Protein AF-A0A972F498-F1 (afdb_monomer_lite)

Sequence (94 aa):
MAKSKTQPTILKPVFDPEAALRFAAEGEPAGRPEPCGQEKNPPQKAGKSRAGYTEVTVLIRDELLPRARAEAARKGRTLDELIEKLITKHVGKH

Structure (mmCIF, N/CA/C/O backbone):
data_AF-A0A972F498-F1
#
_entry.id   AF-A0A972F498-F1
#
loop_
_atom_site.group_PDB
_atom_site.id
_atom_site.type_symbol
_atom_site.label_atom_id
_atom_site.label_alt_id
_atom_site.label_comp_id
_atom_site.label_asym_id
_atom_site.label_entity_id
_atom_site.label_seq_id
_atom_site.pdbx_PDB_ins_code
_atom_site.Cartn_x
_atom_site.Cartn_y
_atom_site.Cartn_z
_atom_site.occupancy
_atom_site.B_iso_or_equiv
_atom_site.auth_seq_id
_atom_site.auth_comp_id
_atom_site.auth_asym_id
_atom_site.auth_atom_id
_atom_site.pdbx_PDB_model_num
ATOM 1 N N . MET A 1 1 ? 2.094 -42.960 -46.327 1.00 49.59 1 MET A N 1
ATOM 2 C CA . MET A 1 1 ? 3.234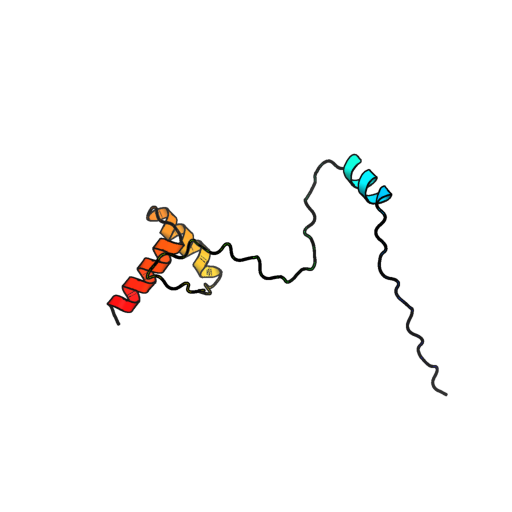 -43.200 -45.414 1.00 49.59 1 MET A CA 1
ATOM 3 C C . MET A 1 1 ? 3.525 -41.916 -44.648 1.00 49.59 1 MET A C 1
ATOM 5 O O . MET A 1 1 ? 3.846 -40.923 -45.287 1.00 49.59 1 MET A O 1
ATOM 9 N N . ALA A 1 2 ? 3.354 -41.892 -43.324 1.00 58.44 2 ALA A N 1
ATOM 10 C CA . ALA A 1 2 ? 3.627 -40.712 -42.498 1.00 58.44 2 ALA A CA 1
ATOM 11 C C . ALA A 1 2 ? 4.993 -40.875 -41.815 1.00 58.44 2 ALA A C 1
ATOM 13 O O . ALA A 1 2 ? 5.203 -41.839 -41.085 1.00 58.44 2 ALA A O 1
ATOM 14 N N . LYS A 1 3 ? 5.935 -39.964 -42.087 1.00 67.56 3 LYS A N 1
ATOM 15 C CA . LYS A 1 3 ? 7.253 -39.953 -41.436 1.00 67.56 3 LYS A CA 1
ATOM 16 C C . LYS A 1 3 ? 7.080 -39.435 -40.003 1.00 67.56 3 LYS A C 1
ATOM 18 O O . LYS A 1 3 ? 6.555 -38.336 -39.818 1.00 67.56 3 LYS A O 1
ATOM 23 N N . SER A 1 4 ? 7.484 -40.221 -39.006 1.00 64.38 4 SER A N 1
ATOM 24 C CA . SER A 1 4 ? 7.484 -39.810 -37.601 1.00 64.38 4 SER A CA 1
ATOM 25 C C . SER A 1 4 ? 8.439 -38.627 -37.408 1.00 64.38 4 SER A C 1
ATOM 27 O O . SER A 1 4 ? 9.598 -38.664 -37.816 1.00 64.38 4 SER A O 1
ATOM 29 N N . LYS A 1 5 ? 7.936 -37.536 -36.821 1.00 70.19 5 LYS A N 1
ATOM 30 C CA . LYS A 1 5 ? 8.742 -36.360 -36.479 1.00 70.19 5 LYS A CA 1
ATOM 31 C C . LYS A 1 5 ? 9.502 -36.655 -35.187 1.00 70.19 5 LYS A C 1
ATOM 33 O O . LYS A 1 5 ? 8.940 -36.521 -34.105 1.00 70.19 5 LYS A O 1
ATOM 38 N N . THR A 1 6 ? 10.758 -37.070 -35.297 1.00 72.50 6 THR A N 1
ATOM 39 C CA . THR A 1 6 ? 11.651 -37.187 -34.138 1.00 72.50 6 THR A CA 1
ATOM 40 C C . THR A 1 6 ? 11.991 -35.781 -33.650 1.00 72.50 6 THR A C 1
ATOM 42 O O . THR A 1 6 ? 12.599 -35.003 -34.385 1.00 72.50 6 THR A O 1
ATOM 45 N N . GLN A 1 7 ? 11.554 -35.421 -32.443 1.00 71.81 7 GLN A N 1
ATOM 46 C CA . GLN A 1 7 ? 11.929 -34.142 -31.840 1.00 71.81 7 GLN A CA 1
ATOM 47 C C . GLN A 1 7 ? 13.406 -34.176 -31.412 1.00 71.81 7 GLN A C 1
ATOM 49 O O . GLN A 1 7 ? 13.847 -35.193 -30.873 1.00 71.81 7 GLN A O 1
ATOM 54 N N . PRO A 1 8 ? 14.180 -33.101 -31.642 1.00 72.00 8 PRO A N 1
ATOM 55 C CA . PRO A 1 8 ? 15.566 -33.039 -31.202 1.00 72.00 8 PRO A CA 1
ATOM 56 C C . PRO A 1 8 ? 15.639 -32.927 -29.676 1.00 72.00 8 PRO A C 1
ATOM 58 O O . PRO A 1 8 ? 14.945 -32.115 -29.062 1.00 72.00 8 PRO A O 1
ATOM 61 N N . THR A 1 9 ? 16.501 -33.735 -29.062 1.00 71.88 9 THR A N 1
ATOM 62 C CA . THR A 1 9 ? 16.749 -33.706 -27.619 1.00 71.88 9 THR A CA 1
ATOM 63 C C . THR A 1 9 ? 17.545 -32.452 -27.270 1.00 71.88 9 THR A C 1
ATOM 65 O O . THR A 1 9 ? 18.762 -32.408 -27.437 1.00 71.88 9 THR A O 1
ATOM 68 N N . ILE A 1 10 ? 16.860 -31.410 -26.800 1.00 73.00 10 ILE A N 1
ATOM 69 C CA . ILE A 1 10 ? 17.510 -30.200 -26.290 1.00 73.00 10 ILE A CA 1
ATOM 70 C C . ILE A 1 10 ? 18.116 -30.545 -24.926 1.00 73.00 10 ILE A C 1
ATOM 72 O O . ILE A 1 10 ? 17.397 -30.784 -23.954 1.00 73.00 10 ILE A O 1
ATOM 76 N N . LEU A 1 11 ? 19.446 -30.613 -24.861 1.00 73.25 11 LEU A N 1
ATOM 77 C CA . LEU A 1 11 ? 20.165 -30.795 -23.605 1.00 73.25 11 LEU A CA 1
ATOM 78 C C . LEU A 1 11 ? 20.078 -29.515 -22.770 1.00 73.25 11 LEU A C 1
ATOM 80 O O . LEU A 1 11 ? 20.119 -28.403 -23.294 1.00 73.25 11 LEU A O 1
ATOM 84 N N . LYS A 1 12 ? 19.941 -29.686 -21.453 1.00 76.88 12 LYS A N 1
ATOM 85 C CA . LYS A 1 12 ? 19.896 -28.566 -20.511 1.00 76.88 12 LYS A CA 1
ATOM 86 C C . LYS A 1 12 ? 21.231 -27.811 -20.557 1.00 76.88 12 LYS A C 1
ATOM 88 O O . LYS A 1 12 ? 22.270 -28.468 -20.642 1.00 76.88 12 LYS A O 1
ATOM 93 N N . PRO A 1 13 ? 21.224 -26.471 -20.468 1.00 73.38 13 PRO A N 1
ATOM 94 C CA . PRO A 1 13 ? 22.459 -25.708 -20.379 1.00 73.38 13 PRO A CA 1
ATOM 95 C C . PRO A 1 13 ? 23.234 -26.151 -19.135 1.00 73.38 13 PRO A C 1
ATOM 97 O O . PRO A 1 13 ? 22.705 -26.141 -18.022 1.00 73.38 13 PRO A O 1
ATOM 100 N N . VAL A 1 14 ? 24.472 -26.591 -19.346 1.00 78.62 14 VAL A N 1
ATOM 101 C CA . VAL A 1 14 ? 25.400 -26.959 -18.276 1.00 78.62 14 VAL A CA 1
ATOM 102 C C . VAL A 1 14 ? 26.194 -25.710 -17.924 1.00 78.62 14 VAL A C 1
ATOM 104 O O . VAL A 1 14 ? 26.767 -25.068 -18.800 1.00 78.62 14 VAL A O 1
ATOM 107 N N . PHE A 1 15 ? 26.177 -25.337 -16.648 1.00 76.38 15 PHE A N 1
ATOM 108 C CA . PHE A 1 15 ? 26.913 -24.180 -16.157 1.00 76.38 15 PHE A CA 1
ATOM 109 C C . PHE A 1 15 ? 28.402 -24.517 -16.029 1.00 76.38 15 PHE A C 1
ATOM 111 O O . PHE A 1 15 ? 28.752 -25.475 -15.341 1.00 76.38 15 PHE A O 1
ATOM 118 N N . ASP A 1 16 ? 29.256 -23.724 -16.678 1.00 79.56 16 ASP A N 1
ATOM 119 C CA . ASP A 1 16 ? 30.713 -23.835 -16.589 1.00 79.56 16 ASP A CA 1
ATOM 120 C C . ASP A 1 16 ? 31.260 -22.835 -15.545 1.00 79.56 16 ASP A C 1
ATOM 122 O O . ASP A 1 16 ? 31.211 -21.617 -15.768 1.00 79.56 16 ASP A O 1
ATOM 126 N N . PRO A 1 17 ? 31.772 -23.318 -14.398 1.00 73.06 17 PRO A N 1
ATOM 127 C CA . PRO A 1 17 ? 32.267 -22.463 -13.325 1.00 73.06 17 PRO A CA 1
ATOM 128 C C . PRO A 1 17 ? 33.549 -21.704 -13.693 1.00 73.06 17 PRO A C 1
ATOM 130 O O . PRO A 1 17 ? 33.765 -20.612 -13.166 1.00 73.06 17 PRO A O 1
ATOM 133 N N . GLU A 1 18 ? 34.388 -22.222 -14.596 1.00 75.19 18 GLU A N 1
ATOM 134 C CA . GLU A 1 18 ? 35.610 -21.515 -15.001 1.00 75.19 18 GLU A CA 1
ATOM 135 C C . GLU A 1 18 ? 35.287 -20.315 -15.890 1.00 75.19 18 GLU A C 1
ATOM 137 O O . GLU A 1 18 ? 35.873 -19.241 -15.729 1.00 75.19 18 GLU A O 1
ATOM 142 N N . ALA A 1 19 ? 34.316 -20.471 -16.793 1.00 70.50 19 ALA A N 1
ATOM 143 C CA . ALA A 1 19 ? 33.834 -19.375 -17.626 1.00 70.50 19 ALA A CA 1
ATOM 144 C C . ALA A 1 19 ? 33.245 -18.243 -16.767 1.00 70.50 19 ALA A C 1
ATOM 146 O O . ALA A 1 19 ? 33.549 -17.072 -16.996 1.00 70.50 19 ALA A O 1
ATOM 147 N N . ALA A 1 20 ? 32.471 -18.578 -15.730 1.00 73.31 20 ALA A N 1
ATOM 148 C CA . ALA A 1 20 ? 31.879 -17.595 -14.821 1.00 73.31 20 ALA A CA 1
ATOM 149 C C . ALA A 1 20 ? 32.923 -16.742 -14.078 1.00 73.31 20 ALA A C 1
ATOM 151 O O . ALA A 1 20 ? 32.715 -15.544 -13.887 1.00 73.31 20 ALA A O 1
ATOM 152 N N . LEU A 1 21 ? 34.060 -17.333 -13.697 1.00 73.94 21 LEU A N 1
ATOM 153 C CA . LEU A 1 21 ? 35.143 -16.606 -13.028 1.00 73.94 21 LEU A CA 1
ATOM 154 C C . LEU A 1 21 ? 35.862 -15.635 -13.974 1.00 73.94 21 LEU A C 1
ATOM 156 O O . LEU A 1 21 ? 36.223 -14.538 -13.553 1.00 73.94 21 LEU A O 1
ATOM 160 N N . ARG A 1 22 ? 36.020 -15.993 -15.256 1.00 71.00 22 ARG A N 1
ATOM 161 C CA . ARG A 1 22 ? 36.615 -15.101 -16.270 1.00 71.00 22 ARG A CA 1
ATOM 162 C C . ARG A 1 22 ? 35.709 -13.903 -16.566 1.00 71.00 22 ARG A C 1
ATOM 164 O O . ARG A 1 22 ? 36.183 -12.772 -16.566 1.00 71.00 22 ARG A O 1
ATOM 171 N N . PHE A 1 23 ? 34.398 -14.133 -16.692 1.00 66.00 23 PHE A N 1
ATOM 172 C CA . PHE A 1 23 ? 33.412 -13.055 -16.856 1.00 66.00 23 PHE A CA 1
ATOM 173 C C . PHE A 1 23 ? 33.356 -12.097 -15.656 1.00 66.00 23 PHE A C 1
ATOM 175 O O . PHE A 1 23 ? 33.118 -10.907 -15.840 1.00 66.00 23 PHE A O 1
ATOM 182 N N . ALA A 1 24 ? 33.595 -12.589 -14.437 1.00 66.69 24 ALA A N 1
ATOM 183 C CA . ALA A 1 24 ? 33.654 -11.749 -13.241 1.00 66.69 24 ALA A CA 1
ATOM 184 C C . ALA A 1 24 ? 34.944 -10.913 -13.141 1.00 66.69 24 ALA A C 1
ATOM 186 O O . ALA A 1 24 ? 34.943 -9.884 -12.471 1.00 66.69 24 ALA A O 1
ATOM 187 N N . ALA A 1 25 ? 36.035 -11.349 -13.780 1.00 67.81 25 ALA A N 1
ATOM 188 C CA . ALA A 1 25 ? 37.334 -10.681 -13.714 1.00 67.81 25 ALA A CA 1
ATOM 189 C C . ALA A 1 25 ? 37.517 -9.578 -14.775 1.00 67.81 25 ALA A C 1
ATOM 191 O O . ALA A 1 25 ? 38.245 -8.621 -14.523 1.00 67.81 25 ALA A O 1
ATOM 192 N N . GLU A 1 26 ? 36.870 -9.688 -15.942 1.00 61.44 26 GLU A N 1
ATOM 193 C CA . GLU A 1 26 ? 37.052 -8.751 -17.069 1.00 61.44 26 GLU A CA 1
ATOM 194 C C . GLU A 1 26 ? 36.011 -7.611 -17.135 1.00 61.44 26 GLU A C 1
ATOM 196 O O . GLU A 1 26 ? 36.172 -6.678 -17.920 1.00 61.44 26 GLU A O 1
ATOM 201 N N . GLY A 1 27 ? 34.948 -7.646 -16.323 1.00 52.38 27 GLY A N 1
ATOM 202 C CA . GLY A 1 27 ? 33.862 -6.663 -16.378 1.00 52.38 27 GLY A CA 1
ATOM 203 C C . GLY A 1 27 ? 33.913 -5.610 -15.268 1.00 52.38 27 GLY A C 1
ATOM 204 O O . GLY A 1 27 ? 33.660 -5.922 -14.106 1.00 52.38 27 GLY A O 1
ATOM 205 N N . GLU A 1 28 ? 34.108 -4.334 -15.621 1.00 58.12 28 GLU A N 1
ATOM 206 C CA . GLU A 1 28 ? 33.496 -3.248 -14.837 1.00 58.12 28 GLU A CA 1
ATOM 207 C C . GLU A 1 28 ? 31.976 -3.499 -14.720 1.00 58.12 28 GLU A C 1
ATOM 209 O O . GLU A 1 28 ? 31.375 -4.029 -15.661 1.00 58.12 28 GLU A O 1
ATOM 214 N N . PRO A 1 29 ? 31.307 -3.134 -13.606 1.00 51.84 29 PRO A N 1
ATOM 215 C CA . PRO A 1 29 ? 29.912 -3.488 -13.374 1.00 51.84 29 PRO A CA 1
ATOM 216 C C . PRO A 1 29 ? 28.969 -2.590 -14.189 1.00 51.84 29 PRO A C 1
ATOM 218 O O . PRO A 1 29 ? 28.258 -1.743 -13.648 1.00 51.84 29 PRO A O 1
ATOM 221 N N . ALA A 1 30 ? 28.918 -2.791 -15.503 1.00 54.09 30 ALA A N 1
ATOM 222 C CA . ALA A 1 30 ? 27.865 -2.262 -16.353 1.00 54.09 30 ALA A CA 1
ATOM 223 C C . ALA A 1 30 ? 26.647 -3.192 -16.278 1.00 54.09 30 ALA A C 1
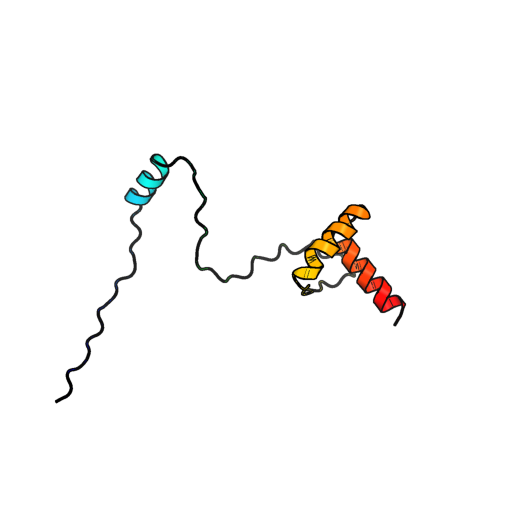ATOM 225 O O . ALA A 1 30 ? 26.493 -4.121 -17.063 1.00 54.09 30 ALA A O 1
ATOM 226 N N . GLY A 1 31 ? 25.765 -2.918 -15.317 1.00 53.25 31 GLY A N 1
ATOM 227 C CA . GLY A 1 31 ? 24.424 -3.494 -15.286 1.00 53.25 31 GLY A CA 1
ATOM 228 C C . GLY A 1 31 ? 24.371 -4.885 -14.662 1.00 53.25 31 GLY A C 1
ATOM 229 O O . GLY A 1 31 ? 24.754 -5.895 -15.237 1.00 53.25 31 GLY A O 1
ATOM 230 N N . ARG A 1 32 ? 23.811 -4.934 -13.460 1.00 51.09 32 ARG A N 1
ATOM 231 C CA . ARG A 1 32 ? 23.379 -6.163 -12.798 1.00 51.09 32 ARG A CA 1
ATOM 232 C C . ARG A 1 32 ? 22.354 -6.876 -13.705 1.00 51.09 32 ARG A C 1
ATOM 234 O O . ARG A 1 32 ? 21.293 -6.291 -13.924 1.00 51.09 32 ARG A O 1
ATOM 241 N N . PRO A 1 33 ? 22.605 -8.091 -14.230 1.00 48.56 33 PRO A N 1
ATOM 242 C CA . PRO A 1 33 ? 21.561 -8.830 -14.921 1.00 48.56 33 PRO A CA 1
ATOM 243 C C . PRO A 1 33 ? 20.553 -9.321 -13.878 1.00 48.56 33 PRO A C 1
ATOM 245 O O . PRO A 1 33 ? 20.921 -9.909 -12.857 1.00 48.56 33 PRO A O 1
ATOM 248 N N . GLU A 1 34 ? 19.276 -9.033 -14.108 1.00 53.38 34 GLU A N 1
ATOM 249 C CA . GLU A 1 34 ? 18.197 -9.597 -13.307 1.00 53.38 34 GLU A CA 1
ATOM 250 C C . GLU A 1 34 ? 18.168 -11.127 -13.457 1.00 53.38 34 GLU A C 1
ATOM 252 O O . GLU A 1 34 ? 18.296 -11.637 -14.575 1.00 53.38 34 GLU A O 1
ATOM 257 N N . PRO A 1 35 ? 17.963 -11.891 -12.370 1.00 49.47 35 PRO A N 1
ATOM 258 C CA . PRO A 1 35 ? 17.663 -13.304 -12.492 1.00 49.47 35 PRO A CA 1
ATOM 259 C C . PRO A 1 35 ? 16.245 -13.452 -13.053 1.00 49.47 35 PRO A C 1
ATOM 261 O O . PRO A 1 35 ? 15.248 -13.326 -12.342 1.00 49.47 35 PRO A O 1
ATOM 264 N N . CYS A 1 36 ? 16.162 -13.735 -14.351 1.00 52.25 36 CYS A N 1
ATOM 265 C CA . CYS A 1 36 ? 14.945 -14.207 -14.989 1.00 52.25 36 CYS A CA 1
ATOM 266 C C . CYS A 1 36 ? 14.578 -15.580 -14.397 1.00 52.25 36 CYS A C 1
ATOM 268 O O . CYS A 1 36 ? 15.335 -16.542 -14.526 1.00 52.25 36 CYS A O 1
ATOM 270 N N . GLY A 1 37 ? 13.415 -15.659 -13.746 1.00 54.16 37 GLY A N 1
ATOM 271 C CA . GLY A 1 37 ? 12.750 -16.926 -13.444 1.00 54.16 37 GLY A CA 1
ATOM 272 C C . GLY A 1 37 ? 12.879 -17.446 -12.012 1.00 54.16 37 GLY A C 1
ATOM 273 O O . GLY A 1 37 ? 13.352 -18.558 -11.807 1.00 54.16 37 GLY A O 1
ATOM 274 N N . GLN A 1 38 ? 12.350 -16.716 -11.030 1.00 46.06 38 GLN A N 1
ATOM 275 C CA . GLN A 1 38 ? 11.602 -17.343 -9.933 1.00 46.06 38 GLN A CA 1
ATOM 276 C C . GLN A 1 38 ? 10.384 -16.474 -9.608 1.00 46.06 38 GLN A C 1
ATOM 278 O O . GLN A 1 38 ? 10.493 -15.489 -8.883 1.00 46.06 38 GLN A O 1
ATOM 283 N N . GLU A 1 39 ? 9.206 -16.876 -10.094 1.00 53.84 39 GLU A N 1
ATOM 284 C CA . GLU A 1 39 ? 7.951 -16.610 -9.385 1.00 53.84 39 GLU A CA 1
ATOM 285 C C . GLU A 1 39 ? 8.024 -17.330 -8.035 1.00 53.84 39 GLU A C 1
ATOM 287 O O . GLU A 1 39 ? 7.555 -18.449 -7.836 1.00 53.84 39 GLU A O 1
ATOM 292 N N . LYS A 1 40 ? 8.686 -16.693 -7.084 1.00 48.62 40 LYS A N 1
ATOM 293 C CA . LYS A 1 40 ? 8.397 -16.871 -5.676 1.00 48.62 40 LYS A CA 1
ATOM 294 C C . LYS A 1 40 ? 7.997 -15.491 -5.223 1.00 48.62 40 LYS A C 1
ATOM 296 O O . LYS A 1 40 ? 8.809 -14.570 -5.297 1.00 48.62 40 LYS A O 1
ATOM 301 N N . ASN A 1 41 ? 6.735 -15.357 -4.814 1.00 52.22 41 ASN A N 1
ATOM 302 C CA . ASN A 1 41 ? 6.285 -14.218 -4.026 1.00 52.22 41 ASN A CA 1
ATOM 303 C C . ASN A 1 41 ? 7.430 -13.817 -3.086 1.00 52.22 41 ASN A C 1
ATOM 305 O O . ASN A 1 41 ? 7.948 -14.700 -2.388 1.00 52.22 41 ASN A O 1
ATOM 309 N N . PRO A 1 42 ? 7.887 -12.552 -3.112 1.00 56.06 42 PRO A N 1
ATOM 310 C CA . PRO A 1 42 ? 8.966 -12.137 -2.235 1.00 56.06 42 PRO A CA 1
ATOM 311 C C . PRO A 1 42 ? 8.561 -12.512 -0.807 1.00 56.06 42 PRO A C 1
ATOM 313 O O . PRO A 1 42 ? 7.380 -12.367 -0.475 1.00 56.06 42 PRO A O 1
ATOM 316 N N . PRO A 1 43 ? 9.481 -13.027 0.031 1.00 44.81 43 PRO A N 1
ATOM 317 C CA . PRO A 1 43 ? 9.165 -13.265 1.425 1.00 44.81 43 PRO A CA 1
ATOM 318 C C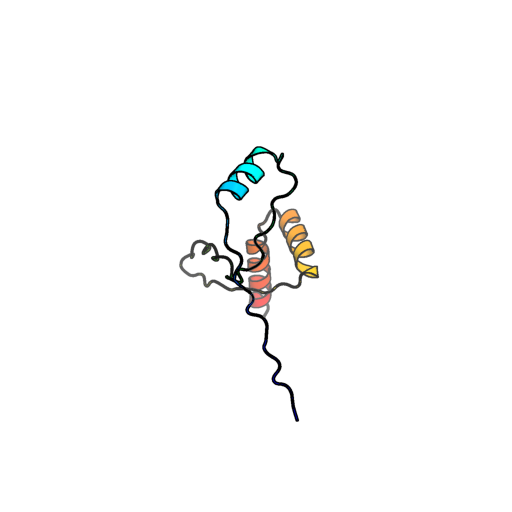 . PRO A 1 43 ? 8.710 -11.920 1.973 1.00 44.81 43 PRO A C 1
ATOM 320 O O . PRO A 1 43 ? 9.505 -10.980 2.070 1.00 44.81 43 PRO A O 1
ATOM 323 N N . GLN A 1 44 ? 7.405 -11.802 2.231 1.00 52.16 44 GLN A N 1
ATOM 324 C CA . GLN A 1 44 ? 6.860 -10.663 2.933 1.00 52.16 44 GLN A CA 1
ATOM 325 C C . GLN A 1 44 ? 7.659 -10.617 4.225 1.00 52.16 44 GLN A C 1
ATOM 327 O O . GLN A 1 44 ? 7.591 -11.523 5.055 1.00 52.16 44 GLN A O 1
ATOM 332 N N . LYS A 1 45 ? 8.509 -9.596 4.340 1.00 49.12 45 LYS A N 1
ATOM 333 C CA . LYS A 1 45 ? 9.044 -9.155 5.617 1.00 49.12 45 LYS A CA 1
ATOM 334 C C . LYS A 1 45 ? 7.798 -8.967 6.468 1.00 49.12 45 LYS A C 1
ATOM 336 O O . LYS A 1 45 ? 7.097 -7.982 6.262 1.00 49.12 45 LYS A O 1
ATOM 341 N N . ALA A 1 46 ? 7.485 -9.950 7.311 1.00 52.84 46 ALA A N 1
ATOM 342 C CA . ALA A 1 46 ? 6.381 -9.862 8.242 1.00 52.84 46 ALA A CA 1
ATOM 343 C C . ALA A 1 46 ? 6.615 -8.563 9.009 1.00 52.84 46 ALA A C 1
ATOM 345 O O . ALA A 1 46 ? 7.602 -8.423 9.745 1.00 52.84 46 ALA A O 1
ATOM 346 N N . GLY A 1 47 ? 5.794 -7.554 8.710 1.00 54.84 47 GLY A N 1
ATOM 347 C CA . GLY A 1 47 ? 5.755 -6.347 9.508 1.00 54.84 47 GLY A CA 1
ATOM 348 C C . GLY A 1 47 ? 5.528 -6.813 10.936 1.00 54.84 47 GLY A C 1
ATOM 349 O O . GLY A 1 47 ? 4.782 -7.756 11.158 1.00 54.84 47 GLY A O 1
ATOM 350 N N . LYS A 1 48 ? 6.248 -6.246 11.905 1.00 56.38 48 LYS A N 1
ATOM 351 C CA . LYS A 1 48 ? 6.121 -6.645 13.312 1.00 56.38 48 LYS A CA 1
ATOM 352 C C . LYS A 1 48 ? 4.635 -6.737 13.669 1.00 56.38 48 LYS A C 1
ATOM 354 O O . LYS A 1 48 ? 3.982 -5.694 13.727 1.00 56.38 48 LYS A O 1
ATOM 359 N N . SER A 1 49 ? 4.125 -7.949 13.898 1.00 62.66 49 SER A N 1
ATOM 360 C CA . SER A 1 49 ? 2.727 -8.159 14.261 1.00 62.66 49 SER A CA 1
ATOM 361 C C . SER A 1 49 ? 2.469 -7.389 15.552 1.00 62.66 49 SER A C 1
ATOM 363 O O . SER A 1 49 ? 3.022 -7.718 16.607 1.00 62.66 49 SER A O 1
ATOM 365 N N . ARG A 1 50 ? 1.700 -6.304 15.472 1.00 73.00 50 ARG A N 1
ATOM 366 C CA . ARG A 1 50 ? 1.323 -5.524 16.651 1.00 73.00 50 ARG A CA 1
ATOM 367 C C . ARG A 1 50 ? 0.157 -6.243 17.326 1.00 73.00 50 ARG A C 1
ATOM 369 O O . ARG A 1 50 ? -0.818 -6.584 16.663 1.00 73.00 50 ARG A O 1
ATOM 376 N N . ALA A 1 51 ? 0.251 -6.486 18.633 1.00 81.25 51 ALA A N 1
ATOM 377 C CA . ALA A 1 51 ? -0.837 -7.108 19.385 1.00 81.25 51 ALA A CA 1
ATOM 378 C C . ALA A 1 51 ? -2.123 -6.272 19.234 1.00 81.25 51 ALA A C 1
ATOM 380 O O . ALA A 1 51 ? -2.086 -5.055 19.400 1.00 81.25 51 ALA A O 1
ATOM 381 N N . GLY A 1 52 ? -3.235 -6.922 18.880 1.00 86.06 52 GLY A N 1
ATOM 382 C CA . GLY A 1 52 ? -4.521 -6.262 18.616 1.00 86.06 52 GLY A CA 1
ATOM 383 C C . GLY A 1 52 ? -4.710 -5.723 17.192 1.00 86.06 52 GLY A C 1
ATOM 384 O O . GLY A 1 52 ? -5.754 -5.143 16.912 1.00 86.06 52 GLY A O 1
ATOM 385 N N . TYR A 1 53 ? -3.750 -5.930 16.286 1.00 83.69 53 TYR A N 1
ATOM 386 C CA . TYR A 1 53 ? -3.862 -5.548 14.876 1.00 83.69 53 TYR A CA 1
ATOM 387 C C . TYR A 1 53 ? -3.943 -6.787 13.980 1.00 83.69 53 TYR A C 1
ATOM 389 O O . TYR A 1 53 ? -3.321 -7.810 14.260 1.00 83.69 53 TYR A O 1
ATOM 397 N N . THR A 1 54 ? -4.707 -6.682 12.891 1.00 87.12 54 THR A N 1
ATOM 398 C CA . THR A 1 54 ? -4.784 -7.708 11.839 1.00 87.12 54 THR A CA 1
ATOM 399 C C . THR A 1 54 ? -4.043 -7.213 10.605 1.00 87.12 54 THR A C 1
ATOM 401 O O . THR A 1 54 ? -4.228 -6.069 10.190 1.00 87.12 54 THR A O 1
ATOM 404 N N . GLU A 1 55 ? -3.208 -8.065 10.017 1.00 87.69 55 GLU A N 1
ATOM 405 C CA . GLU A 1 55 ? -2.538 -7.756 8.756 1.00 87.69 55 GLU A CA 1
ATOM 406 C C . GLU A 1 55 ? -3.531 -7.845 7.595 1.00 87.69 55 GLU A C 1
ATOM 408 O O . GLU A 1 55 ? -4.227 -8.845 7.421 1.00 87.69 55 GLU A O 1
ATOM 413 N N . VAL A 1 56 ? -3.594 -6.785 6.789 1.00 87.88 56 VAL A N 1
ATOM 414 C CA . VAL A 1 56 ? -4.463 -6.706 5.613 1.00 87.88 56 VAL A CA 1
ATOM 415 C C . VAL A 1 56 ? -3.603 -6.391 4.400 1.00 87.88 56 VAL A C 1
ATOM 417 O O . VAL A 1 56 ? -2.908 -5.378 4.365 1.00 87.88 56 VAL A O 1
ATOM 420 N N . THR A 1 57 ? -3.665 -7.251 3.384 1.00 91.75 57 THR A N 1
ATOM 421 C CA . THR A 1 57 ? -3.058 -6.963 2.081 1.00 91.75 57 THR A CA 1
ATOM 422 C C . THR A 1 57 ? -4.049 -6.170 1.237 1.00 91.75 57 THR A C 1
ATOM 424 O O . THR A 1 57 ? -5.162 -6.631 0.987 1.00 91.75 57 THR A O 1
ATOM 427 N N . VAL A 1 58 ? -3.647 -4.980 0.787 1.00 89.69 58 VAL A N 1
ATOM 428 C CA . VAL A 1 58 ? -4.477 -4.094 -0.041 1.00 89.69 58 VAL A CA 1
ATOM 429 C C . VAL A 1 58 ? -3.827 -3.926 -1.406 1.00 89.69 58 VAL A C 1
ATOM 431 O O . VAL A 1 58 ? -2.665 -3.539 -1.506 1.00 89.69 58 VAL A O 1
ATOM 434 N N . LEU A 1 59 ? -4.591 -4.184 -2.466 1.00 93.69 59 LEU A N 1
ATOM 435 C CA . LEU A 1 59 ? -4.169 -3.894 -3.832 1.00 93.69 59 LEU A CA 1
ATOM 436 C C . LEU A 1 59 ? -4.538 -2.449 -4.175 1.00 93.69 59 LEU A C 1
ATOM 438 O O . LEU A 1 59 ? -5.702 -2.055 -4.089 1.00 93.69 59 LEU A O 1
ATOM 442 N N . ILE A 1 60 ? -3.541 -1.657 -4.561 1.00 92.06 60 ILE A N 1
ATOM 443 C CA . ILE A 1 60 ? -3.707 -0.255 -4.954 1.00 92.06 60 ILE A CA 1
ATOM 444 C C . ILE A 1 60 ? -3.428 -0.161 -6.449 1.00 92.06 60 ILE A C 1
ATOM 446 O O . ILE A 1 60 ? -2.458 -0.734 -6.932 1.00 92.06 60 ILE A O 1
ATOM 450 N N . ARG A 1 61 ? -4.262 0.582 -7.181 1.00 95.56 61 ARG A N 1
ATOM 451 C CA . ARG A 1 61 ? -4.009 0.865 -8.599 1.00 95.56 61 ARG A CA 1
ATOM 452 C C . ARG A 1 61 ? -2.709 1.651 -8.763 1.00 95.56 61 ARG A C 1
ATOM 454 O O . ARG A 1 61 ? -2.484 2.621 -8.033 1.00 95.56 61 ARG A O 1
ATOM 461 N N . ASP A 1 62 ? -1.924 1.304 -9.775 1.00 94.56 62 ASP A N 1
ATOM 462 C CA . ASP A 1 62 ? -0.610 1.911 -10.024 1.00 94.56 62 ASP A CA 1
ATOM 463 C C . ASP A 1 62 ? -0.675 3.432 -10.200 1.00 94.56 62 ASP A C 1
ATOM 465 O O . ASP A 1 62 ? 0.190 4.156 -9.715 1.00 94.56 62 ASP A O 1
ATOM 469 N N . GLU A 1 63 ? -1.750 3.940 -10.804 1.00 95.62 63 GLU A N 1
ATOM 470 C CA . GLU A 1 63 ? -1.999 5.376 -10.991 1.00 95.62 63 GLU A CA 1
ATOM 471 C C . GLU A 1 63 ? -2.206 6.149 -9.672 1.00 95.62 63 GLU A C 1
ATOM 473 O O . GLU A 1 63 ? -1.944 7.354 -9.590 1.00 95.62 63 GLU A O 1
ATOM 478 N N . LEU A 1 64 ? -2.671 5.467 -8.621 1.00 94.88 64 LEU A N 1
ATOM 479 C CA . LEU A 1 64 ? -2.979 6.066 -7.321 1.00 94.88 64 LEU A CA 1
ATOM 480 C C . LEU A 1 64 ? -1.789 6.010 -6.365 1.00 94.88 64 LEU A C 1
ATOM 482 O O . LEU A 1 64 ? -1.655 6.884 -5.506 1.00 94.88 64 LEU A O 1
ATOM 486 N N . LEU A 1 65 ? -0.905 5.026 -6.527 1.00 94.31 65 LEU A N 1
ATOM 487 C CA . LEU A 1 65 ? 0.280 4.858 -5.693 1.00 94.31 65 LEU A CA 1
ATOM 488 C C . LEU A 1 65 ? 1.188 6.108 -5.631 1.00 94.31 65 LEU A C 1
ATOM 490 O O . LEU A 1 65 ? 1.533 6.516 -4.517 1.00 94.31 65 LEU A O 1
ATOM 494 N N . PRO A 1 66 ? 1.557 6.778 -6.746 1.00 95.81 66 PRO A N 1
ATOM 495 C CA . PRO A 1 66 ? 2.385 7.981 -6.681 1.00 95.81 66 PRO A CA 1
ATOM 496 C C . PRO A 1 66 ? 1.661 9.138 -5.984 1.00 95.81 66 PRO A C 1
ATOM 498 O O . PRO A 1 66 ? 2.279 9.878 -5.218 1.00 95.81 66 PRO A O 1
ATOM 501 N N . ARG A 1 67 ? 0.340 9.261 -6.175 1.00 95.88 67 ARG A N 1
ATOM 502 C CA . ARG A 1 67 ? -0.479 10.289 -5.512 1.00 95.88 67 ARG A CA 1
ATOM 503 C C . ARG A 1 67 ? -0.540 10.063 -4.003 1.00 95.88 67 ARG A C 1
ATOM 505 O O . ARG A 1 67 ? -0.373 11.008 -3.236 1.00 95.88 67 ARG A O 1
ATOM 512 N N . ALA A 1 68 ? -0.719 8.814 -3.575 1.00 94.56 68 ALA A N 1
ATOM 513 C CA . ALA A 1 68 ? -0.718 8.446 -2.163 1.00 94.56 68 ALA A CA 1
ATOM 514 C C . ALA A 1 68 ? 0.647 8.711 -1.509 1.00 94.56 68 ALA A C 1
ATOM 516 O O . ALA A 1 68 ? 0.704 9.265 -0.413 1.00 94.56 68 ALA A O 1
ATOM 517 N N . ARG A 1 69 ? 1.752 8.394 -2.199 1.00 95.88 69 ARG A N 1
ATOM 518 C CA . ARG A 1 69 ? 3.114 8.685 -1.717 1.00 95.88 69 ARG A CA 1
ATOM 519 C C . ARG A 1 69 ? 3.375 10.184 -1.579 1.00 95.88 69 ARG A C 1
ATOM 521 O O . ARG A 1 69 ? 3.894 10.608 -0.550 1.00 95.88 69 ARG A O 1
ATOM 528 N N . ALA A 1 70 ? 2.984 10.982 -2.572 1.00 96.75 70 ALA A N 1
ATOM 529 C CA . ALA A 1 70 ? 3.119 12.436 -2.512 1.00 96.75 70 ALA A CA 1
ATOM 530 C C . ALA A 1 70 ? 2.322 13.031 -1.338 1.00 96.75 70 ALA A C 1
ATOM 532 O O . ALA A 1 70 ? 2.829 13.869 -0.593 1.00 96.75 70 ALA A O 1
ATOM 533 N N . GLU A 1 71 ? 1.096 12.553 -1.125 1.00 96.62 71 GLU A N 1
ATOM 534 C CA . GLU A 1 71 ? 0.245 12.999 -0.022 1.00 96.62 71 GLU A CA 1
ATOM 535 C C . GLU A 1 71 ? 0.781 12.567 1.354 1.00 96.62 71 GLU A C 1
ATOM 537 O O . GLU A 1 71 ? 0.695 13.333 2.318 1.00 96.62 71 GLU A O 1
ATOM 542 N N . ALA A 1 72 ? 1.362 11.367 1.453 1.00 96.56 72 ALA A N 1
ATOM 543 C CA . ALA A 1 72 ? 2.017 10.883 2.666 1.00 96.56 72 ALA A CA 1
ATOM 544 C C . ALA A 1 72 ? 3.237 11.750 3.014 1.00 96.56 72 ALA A C 1
ATOM 546 O O . ALA A 1 72 ? 3.338 12.242 4.141 1.00 96.56 72 ALA A O 1
ATOM 547 N N . ALA A 1 73 ? 4.089 12.036 2.022 1.00 96.00 73 ALA A N 1
ATOM 548 C CA . ALA A 1 73 ? 5.254 12.906 2.173 1.00 96.00 73 ALA A CA 1
ATOM 549 C C . ALA A 1 73 ? 4.855 14.326 2.601 1.00 96.00 73 ALA A C 1
ATOM 551 O O . ALA A 1 73 ? 5.406 14.859 3.563 1.00 96.00 73 ALA A O 1
ATOM 552 N N . ARG A 1 74 ? 3.828 14.908 1.965 1.00 96.94 74 ARG A N 1
ATOM 553 C CA . ARG A 1 74 ? 3.290 16.234 2.319 1.00 96.94 74 ARG A CA 1
ATOM 554 C C . ARG A 1 74 ? 2.815 16.310 3.772 1.00 96.94 74 ARG A C 1
ATOM 556 O O . ARG A 1 74 ? 2.885 17.365 4.395 1.00 96.94 74 ARG A O 1
ATOM 563 N N . LYS A 1 75 ? 2.304 15.200 4.305 1.00 95.38 75 LYS A N 1
ATOM 564 C CA . LYS A 1 75 ? 1.797 15.086 5.680 1.00 95.38 75 LYS A CA 1
ATOM 565 C C . LYS A 1 75 ? 2.842 14.590 6.682 1.00 95.38 75 LYS A C 1
ATOM 567 O O . LYS A 1 75 ? 2.483 14.427 7.848 1.00 95.38 75 LYS A O 1
ATOM 572 N N . GLY A 1 76 ? 4.081 14.339 6.251 1.00 94.94 76 GLY A N 1
ATOM 573 C CA . GLY A 1 76 ? 5.148 13.807 7.101 1.00 94.94 76 GLY A CA 1
ATOM 574 C C . GLY A 1 76 ? 4.829 12.426 7.678 1.00 94.94 76 GLY A C 1
ATOM 575 O O . GLY A 1 76 ? 5.119 12.176 8.844 1.00 94.94 76 GLY A O 1
ATOM 576 N N . ARG A 1 77 ? 4.164 11.562 6.904 1.00 94.12 77 ARG A N 1
ATOM 577 C CA . ARG A 1 77 ? 3.734 10.219 7.329 1.00 94.12 77 ARG A CA 1
ATOM 578 C C . ARG A 1 77 ? 4.256 9.146 6.397 1.00 94.12 77 ARG A C 1
ATOM 580 O O . ARG A 1 77 ? 4.571 9.418 5.237 1.00 94.12 77 ARG A O 1
ATOM 587 N N . THR A 1 78 ? 4.288 7.916 6.894 1.00 95.12 78 THR A N 1
ATOM 588 C CA . THR A 1 78 ? 4.518 6.753 6.032 1.00 95.12 78 THR A CA 1
ATOM 589 C C . THR A 1 78 ? 3.282 6.460 5.177 1.00 95.12 78 THR A C 1
ATOM 591 O O . THR A 1 78 ? 2.173 6.922 5.464 1.00 95.12 78 THR A O 1
ATOM 594 N N . LEU A 1 79 ? 3.470 5.702 4.091 1.00 93.75 79 LEU A N 1
ATOM 595 C CA . LEU A 1 79 ? 2.356 5.269 3.247 1.00 93.75 79 LEU A CA 1
ATOM 596 C C . LEU A 1 79 ? 1.345 4.451 4.066 1.00 93.75 79 LEU A C 1
ATOM 598 O O . LEU A 1 79 ? 0.150 4.716 3.984 1.00 93.75 79 LEU A O 1
ATOM 602 N N . ASP A 1 80 ? 1.832 3.540 4.906 1.00 92.38 80 ASP A N 1
ATOM 603 C CA . ASP A 1 80 ? 1.002 2.660 5.732 1.00 92.38 80 ASP A CA 1
ATOM 604 C C . ASP A 1 80 ? 0.135 3.460 6.716 1.00 92.38 80 ASP A C 1
ATOM 606 O O . ASP A 1 80 ? -1.074 3.256 6.783 1.00 92.38 80 ASP A O 1
ATOM 610 N N . GLU A 1 81 ? 0.710 4.460 7.394 1.00 93.44 81 GLU A N 1
ATOM 611 C CA . GLU A 1 81 ? -0.029 5.362 8.294 1.00 93.44 81 GLU A CA 1
ATOM 612 C C . GLU A 1 81 ? -1.092 6.195 7.567 1.00 93.44 81 GLU A C 1
ATOM 614 O O . GLU A 1 81 ? -2.139 6.536 8.132 1.00 93.44 81 GLU A O 1
ATOM 619 N N . LEU A 1 82 ? -0.816 6.591 6.320 1.00 95.44 82 LEU A N 1
ATOM 620 C CA . LEU A 1 82 ? -1.796 7.301 5.507 1.00 95.44 82 LEU A CA 1
ATOM 621 C C . LEU A 1 82 ? -2.967 6.377 5.159 1.00 95.44 82 LEU A C 1
ATOM 623 O O . LEU A 1 82 ? -4.116 6.794 5.315 1.00 95.44 82 LEU A O 1
ATOM 627 N N . ILE A 1 83 ? -2.684 5.150 4.714 1.00 94.06 83 ILE A N 1
ATOM 628 C CA . ILE A 1 83 ? -3.704 4.155 4.365 1.00 94.06 83 ILE A CA 1
ATOM 629 C C . ILE A 1 83 ? -4.540 3.783 5.591 1.00 94.06 83 ILE A C 1
ATOM 631 O O . ILE A 1 83 ? -5.767 3.837 5.509 1.00 94.06 83 ILE A O 1
ATOM 635 N N . GLU A 1 84 ? -3.912 3.521 6.739 1.00 92.62 84 GLU A N 1
ATOM 636 C CA . GLU A 1 84 ? -4.608 3.239 8.000 1.00 92.62 84 GLU A CA 1
ATOM 637 C C . GLU A 1 84 ? -5.599 4.360 8.340 1.00 92.62 84 GLU A C 1
ATOM 639 O O . GLU A 1 84 ? -6.775 4.107 8.592 1.00 92.62 84 GLU A O 1
ATOM 644 N N . LYS A 1 85 ? -5.184 5.628 8.237 1.00 93.75 85 LYS A N 1
ATOM 645 C CA . LYS A 1 85 ? -6.089 6.760 8.493 1.00 93.75 85 LYS A CA 1
ATOM 646 C C . LYS A 1 85 ? -7.211 6.896 7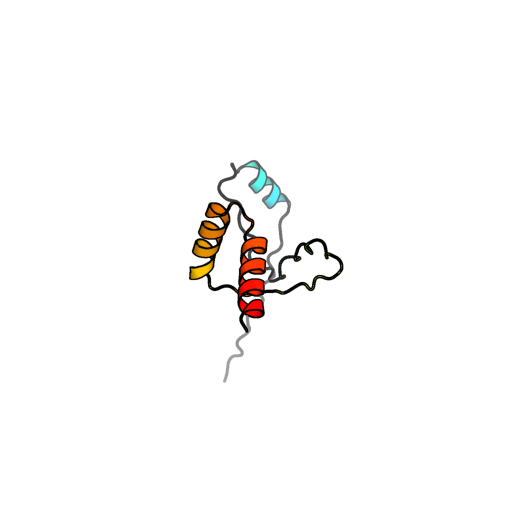.476 1.00 93.75 85 LYS A C 1
ATOM 648 O O . LYS A 1 85 ? -8.292 7.354 7.847 1.00 93.75 85 LYS A O 1
ATOM 653 N N . LEU A 1 86 ? -6.972 6.566 6.210 1.00 93.69 86 LEU A N 1
ATOM 654 C CA . LEU A 1 86 ? -8.020 6.585 5.190 1.00 93.69 86 LEU A CA 1
ATOM 655 C C . LEU A 1 86 ? -9.063 5.498 5.460 1.00 93.69 86 LEU A C 1
ATOM 657 O O . LEU A 1 86 ? -10.256 5.795 5.394 1.00 93.69 86 LEU A O 1
ATOM 661 N N . ILE A 1 87 ? -8.622 4.295 5.833 1.00 93.38 87 ILE A N 1
ATOM 662 C CA . ILE A 1 87 ? -9.501 3.188 6.227 1.00 93.38 87 ILE A CA 1
ATOM 663 C C . ILE A 1 87 ? -10.302 3.582 7.470 1.00 93.38 87 ILE A C 1
ATOM 665 O O . ILE A 1 87 ? -11.530 3.563 7.427 1.00 93.38 87 ILE A O 1
ATOM 669 N N . THR A 1 88 ? -9.643 4.050 8.533 1.00 93.44 88 THR A N 1
ATOM 670 C CA . THR A 1 88 ? -10.311 4.496 9.768 1.00 93.44 88 THR A CA 1
ATOM 671 C C . THR A 1 88 ? -11.314 5.617 9.504 1.00 93.44 88 THR A C 1
ATOM 673 O O . THR A 1 88 ? -12.406 5.613 10.064 1.00 93.44 88 THR A O 1
ATOM 676 N N . LYS A 1 89 ? -10.995 6.572 8.620 1.00 95.06 89 LYS A N 1
ATOM 677 C CA . LYS A 1 89 ? -11.924 7.650 8.249 1.00 95.06 89 LYS A CA 1
ATOM 678 C C . LYS A 1 89 ? -13.143 7.129 7.484 1.00 95.06 89 LYS A C 1
ATOM 680 O O . LYS A 1 89 ? -14.227 7.685 7.634 1.00 95.06 89 LYS A O 1
ATOM 685 N N . HIS A 1 90 ? -12.961 6.121 6.636 1.00 94.75 90 HIS A N 1
ATOM 686 C CA . HIS A 1 90 ? -14.053 5.526 5.878 1.00 94.75 90 HIS A CA 1
ATOM 687 C C . HIS A 1 90 ? -14.980 4.713 6.787 1.00 94.75 90 HIS A C 1
ATOM 689 O O . HIS A 1 90 ? -16.180 4.961 6.786 1.00 94.75 90 HIS A O 1
ATOM 695 N N . VAL A 1 91 ? -14.414 3.836 7.621 1.00 93.31 91 VAL A N 1
ATOM 696 C CA . VAL A 1 91 ? -15.165 3.024 8.594 1.00 93.31 91 VAL A CA 1
ATOM 697 C C . VAL A 1 91 ? -15.808 3.892 9.676 1.00 93.31 91 VAL A C 1
ATOM 699 O O . VAL A 1 91 ? -16.916 3.633 10.097 1.00 93.31 91 VAL A O 1
ATOM 702 N N . GLY A 1 92 ? -15.176 4.981 10.111 1.00 93.06 92 GLY A N 1
ATOM 703 C CA . GLY A 1 92 ? -15.805 5.891 11.075 1.00 93.06 92 GLY A CA 1
ATOM 704 C C . GLY A 1 92 ? -17.011 6.659 10.517 1.00 93.06 92 GLY A C 1
ATOM 705 O O . GLY A 1 92 ? -17.754 7.263 11.286 1.00 93.06 92 GLY A O 1
ATOM 706 N N . LYS A 1 93 ? -17.190 6.687 9.190 1.00 93.38 93 LYS A N 1
ATOM 707 C CA . LYS A 1 93 ? -18.311 7.363 8.523 1.00 93.38 93 LYS A CA 1
ATOM 708 C C . LYS A 1 93 ? -19.478 6.412 8.222 1.00 93.38 93 LYS A C 1
ATOM 710 O O . LYS A 1 93 ? -20.598 6.897 8.065 1.00 93.38 93 LYS A O 1
ATOM 715 N N . HIS A 1 94 ? -19.206 5.119 8.073 1.00 86.31 94 HIS A N 1
ATOM 716 C CA . HIS A 1 94 ? -20.140 4.104 7.587 1.00 86.31 94 HIS A CA 1
ATOM 717 C C . HIS A 1 94 ? -20.331 3.012 8.629 1.00 86.31 94 HIS A C 1
ATOM 719 O O . HIS A 1 94 ? -21.503 2.657 8.865 1.00 86.31 94 HIS A O 1
#

Foldseek 3Di:
DDDDDDDDDDDDDDDDPVVVVVVVVPDDPPDDDDPPDDPDDPPPPPDPPDPPDDDDDDDDDPVCVVVLVVVCVVVVHDSV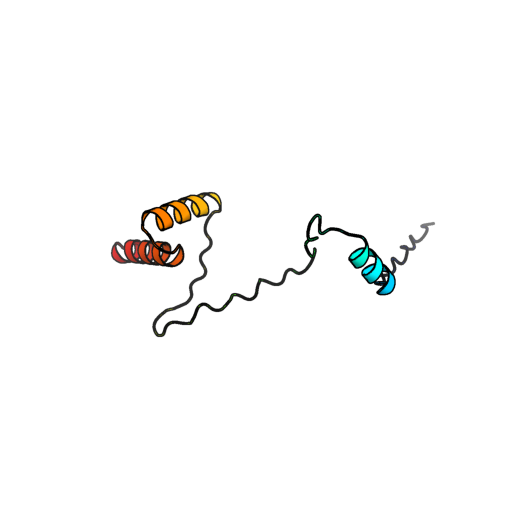VSVVVVVVVVVVVD

Radius of gyration: 25.35 Å; chains: 1; boundin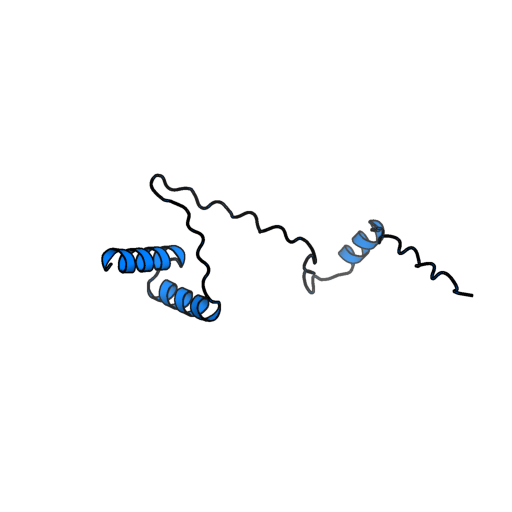g box: 58×59×65 Å

pLDDT: mean 76.61, std 17.31, range [44.81, 96.94]

Secondary structure (DSSP, 8-state):
-PPP------PPPPP-HHHHHHHHHH-----PPP----------------TT---------TTTHHHHHHHHHHTT--HHHHHHHHHHHHHTT-